Protein AF-A0A2B7ZB54-F1 (afdb_monomer)

Sequence (113 aa):
MPADNFRSVTRAVIAVLATAALISSVSGVWTCPSEREPFCCGKYSRVNESSTVLIGIECVDAPRNDNCTNGGPVQCCKPMTPESPKDPHSQPNSTADYYCDSKAVGYSFRLQE

Radius of gyration: 23.22 Å; Cα contacts (8 Å, |Δi|>4): 181; chains: 1; bounding box: 48×28×80 Å

Mean predicted aligned error: 14.32 Å

Structure (mmCIF, N/CA/C/O backbone):
data_AF-A0A2B7ZB54-F1
#
_entry.id   AF-A0A2B7ZB54-F1
#
loop_
_atom_site.group_PDB
_atom_site.id
_atom_site.type_symbol
_atom_site.label_atom_id
_atom_site.label_alt_id
_atom_site.label_comp_id
_atom_site.label_asym_id
_atom_site.label_entity_id
_atom_site.label_seq_id
_atom_site.pdbx_PDB_ins_code
_atom_site.Cartn_x
_atom_site.Cartn_y
_atom_site.Cartn_z
_atom_site.occupancy
_atom_site.B_iso_or_equiv
_atom_site.auth_seq_id
_atom_site.auth_comp_id
_atom_site.auth_asym_id
_atom_site.auth_atom_id
_atom_site.pdbx_PDB_model_num
ATOM 1 N N . MET A 1 1 ? 34.429 -13.460 -63.410 1.00 34.94 1 MET A N 1
ATOM 2 C CA . MET A 1 1 ? 34.195 -12.889 -62.069 1.00 34.94 1 MET A CA 1
ATOM 3 C C . MET A 1 1 ? 32.955 -12.008 -62.146 1.00 34.94 1 MET A C 1
ATOM 5 O O . MET A 1 1 ? 33.064 -10.924 -62.705 1.00 34.94 1 MET A O 1
ATOM 9 N N . PRO A 1 2 ? 31.772 -12.462 -61.708 1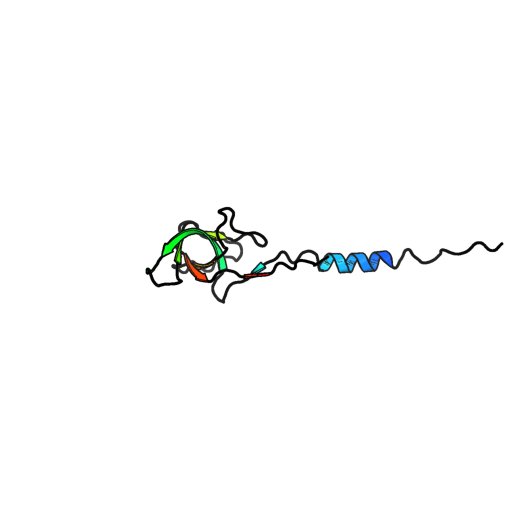.00 36.81 2 PRO A N 1
ATOM 10 C CA . PRO A 1 2 ? 30.641 -11.575 -61.474 1.00 36.81 2 PRO A CA 1
ATOM 11 C C . PRO A 1 2 ? 30.679 -11.085 -60.021 1.00 36.81 2 PRO A C 1
ATOM 13 O O . PRO A 1 2 ? 30.830 -11.886 -59.104 1.00 36.81 2 PRO A O 1
ATOM 16 N N . ALA A 1 3 ? 30.603 -9.768 -59.826 1.00 39.62 3 ALA A N 1
ATOM 17 C CA . ALA A 1 3 ? 30.457 -9.163 -58.510 1.00 39.62 3 ALA A CA 1
ATOM 18 C C . ALA A 1 3 ? 28.984 -9.231 -58.095 1.00 39.62 3 ALA A C 1
ATOM 20 O O . ALA A 1 3 ? 28.104 -8.690 -58.767 1.00 39.62 3 ALA A O 1
ATOM 21 N N . ASP A 1 4 ? 28.759 -9.941 -57.000 1.00 41.09 4 ASP A N 1
ATOM 22 C CA . ASP A 1 4 ? 27.497 -10.079 -56.301 1.00 41.09 4 ASP A CA 1
ATOM 23 C C . ASP A 1 4 ? 26.996 -8.752 -55.717 1.00 41.09 4 ASP A C 1
ATOM 25 O O . ASP A 1 4 ? 27.763 -7.966 -55.169 1.00 41.09 4 ASP A O 1
ATOM 29 N N . ASN A 1 5 ? 25.674 -8.595 -55.823 1.00 46.84 5 ASN A N 1
ATOM 30 C CA . ASN A 1 5 ? 24.723 -8.198 -54.782 1.00 46.84 5 ASN A CA 1
ATOM 31 C C . ASN A 1 5 ? 24.983 -6.941 -53.937 1.00 46.84 5 ASN A C 1
ATOM 33 O O . ASN A 1 5 ? 26.030 -6.748 -53.353 1.00 46.84 5 ASN A O 1
ATOM 37 N N . PHE A 1 6 ? 23.932 -6.125 -53.807 1.00 44.78 6 PHE A N 1
ATOM 38 C CA . PHE A 1 6 ? 23.367 -5.600 -52.546 1.00 44.78 6 PHE A CA 1
ATOM 39 C C . PHE A 1 6 ? 22.501 -4.367 -52.854 1.00 44.78 6 PHE A C 1
ATOM 41 O O . PHE A 1 6 ? 22.711 -3.259 -52.367 1.00 44.78 6 PHE A O 1
ATOM 48 N N . ARG A 1 7 ? 21.462 -4.557 -53.673 1.00 50.78 7 ARG A N 1
ATOM 49 C CA . ARG A 1 7 ? 20.252 -3.734 -53.571 1.00 50.78 7 ARG A CA 1
ATOM 50 C C . ARG A 1 7 ? 19.240 -4.562 -52.797 1.00 50.78 7 ARG A C 1
ATOM 52 O O . ARG A 1 7 ? 18.970 -5.682 -53.200 1.00 50.78 7 ARG A O 1
ATOM 59 N N . SER A 1 8 ? 18.667 -3.976 -51.745 1.00 51.56 8 SER A N 1
ATOM 60 C CA . SER A 1 8 ? 17.550 -4.510 -50.943 1.00 51.56 8 SER A CA 1
ATOM 61 C C . SER A 1 8 ? 17.901 -5.128 -49.582 1.00 51.56 8 SER A C 1
ATOM 63 O O . SER A 1 8 ? 17.544 -6.266 -49.303 1.00 51.56 8 SER A O 1
ATOM 65 N N . VAL A 1 9 ? 18.509 -4.347 -48.681 1.00 48.62 9 VAL A N 1
ATOM 66 C CA . VAL A 1 9 ? 18.458 -4.649 -47.227 1.00 48.62 9 VAL A CA 1
ATOM 67 C C . VAL A 1 9 ? 17.992 -3.444 -46.387 1.00 48.62 9 VAL A C 1
ATOM 69 O O . VAL A 1 9 ? 17.576 -3.592 -45.246 1.00 48.62 9 VAL A O 1
ATOM 72 N N . THR A 1 10 ? 17.944 -2.232 -46.947 1.00 48.88 10 THR A N 1
ATOM 73 C CA . THR A 1 10 ? 17.760 -1.010 -46.140 1.00 48.88 10 THR A CA 1
ATOM 74 C C . THR A 1 10 ? 16.312 -0.713 -45.713 1.00 48.88 10 THR A C 1
ATOM 76 O O . THR A 1 10 ? 16.108 0.062 -44.787 1.00 48.88 10 THR A O 1
ATOM 79 N N . ARG A 1 11 ? 15.281 -1.305 -46.338 1.00 43.75 11 ARG A N 1
ATOM 80 C CA . ARG A 1 11 ? 13.868 -0.993 -46.006 1.00 43.75 11 ARG A CA 1
ATOM 81 C C . ARG A 1 11 ? 13.226 -1.903 -44.954 1.00 43.75 11 ARG A C 1
ATOM 83 O O . ARG A 1 11 ? 12.234 -1.498 -44.361 1.00 43.75 11 ARG A O 1
ATOM 90 N N . ALA A 1 12 ? 13.779 -3.086 -44.687 1.00 46.78 12 ALA A N 1
ATOM 91 C CA . ALA A 1 12 ? 13.186 -4.032 -43.733 1.00 46.78 12 ALA A CA 1
ATOM 92 C C . ALA A 1 12 ? 13.540 -3.725 -42.265 1.00 46.78 12 ALA A C 1
ATOM 94 O O . ALA A 1 12 ? 12.795 -4.088 -41.361 1.00 46.78 12 ALA A O 1
ATOM 95 N N . VAL A 1 13 ? 14.646 -3.018 -42.015 1.00 49.50 13 VAL A N 1
ATOM 96 C CA . VAL A 1 13 ? 15.161 -2.795 -40.651 1.00 49.50 13 VAL A CA 1
ATOM 97 C C . VAL A 1 13 ? 14.361 -1.729 -39.886 1.00 49.50 13 VAL A C 1
ATOM 99 O O . VAL A 1 13 ? 14.254 -1.789 -38.665 1.00 49.50 13 VAL A O 1
ATOM 102 N N . ILE A 1 14 ? 13.732 -0.779 -40.586 1.00 47.97 14 ILE A N 1
ATOM 103 C CA . ILE A 1 14 ? 13.022 0.341 -39.941 1.00 47.97 14 ILE A CA 1
ATOM 104 C C . ILE A 1 14 ? 11.636 -0.085 -39.423 1.00 47.97 14 ILE A C 1
ATOM 106 O O . ILE A 1 14 ? 11.177 0.429 -38.407 1.00 47.97 14 ILE A O 1
ATOM 110 N N . ALA A 1 15 ? 10.985 -1.066 -40.059 1.00 44.62 15 ALA A N 1
ATOM 111 C CA . ALA A 1 15 ? 9.668 -1.541 -39.623 1.00 44.62 15 ALA A CA 1
ATOM 112 C C . ALA A 1 15 ? 9.725 -2.362 -38.318 1.00 44.62 15 ALA A C 1
ATOM 114 O O . ALA A 1 15 ? 8.791 -2.305 -37.524 1.00 44.62 15 ALA A O 1
ATOM 115 N N . VAL A 1 16 ? 10.829 -3.075 -38.064 1.00 44.56 16 VAL A N 1
ATOM 116 C CA . VAL A 1 16 ? 10.996 -3.913 -36.859 1.00 44.56 16 VAL A CA 1
ATOM 117 C C . VAL A 1 16 ? 11.276 -3.069 -35.608 1.00 44.56 16 VAL A C 1
ATOM 119 O O . VAL A 1 16 ? 10.821 -3.402 -34.514 1.00 44.56 16 VAL A O 1
ATOM 122 N N . LEU A 1 17 ? 11.963 -1.932 -35.756 1.00 47.31 17 LEU A N 1
ATOM 123 C CA . LEU A 1 17 ? 12.266 -1.036 -34.633 1.00 47.31 17 LEU A CA 1
ATOM 124 C C . LEU A 1 17 ? 11.023 -0.298 -34.109 1.00 47.31 17 LEU A C 1
ATOM 126 O O . LEU A 1 17 ? 10.932 -0.023 -32.914 1.00 47.31 17 LEU A O 1
ATOM 130 N N . ALA A 1 18 ? 10.040 -0.022 -34.971 1.00 46.41 18 ALA A N 1
ATOM 131 C CA . ALA A 1 18 ? 8.828 0.697 -34.578 1.00 46.41 18 ALA A CA 1
ATOM 132 C C . ALA A 1 18 ? 7.870 -0.150 -33.718 1.00 46.41 18 ALA A C 1
ATOM 134 O O . ALA A 1 18 ? 7.201 0.388 -32.839 1.00 46.41 18 ALA A O 1
ATOM 135 N N . THR A 1 19 ? 7.822 -1.473 -33.913 1.00 45.03 19 THR A N 1
ATOM 136 C CA . THR A 1 19 ? 6.963 -2.361 -33.107 1.00 45.03 19 THR A CA 1
ATOM 137 C C . THR A 1 19 ? 7.585 -2.736 -31.760 1.00 45.03 19 THR A C 1
ATOM 139 O O . THR A 1 19 ? 6.853 -2.927 -30.793 1.00 45.03 19 THR A O 1
ATOM 142 N N . ALA A 1 20 ? 8.918 -2.781 -31.653 1.00 45.94 20 ALA A N 1
ATOM 143 C CA . ALA A 1 20 ? 9.611 -3.013 -30.378 1.00 45.94 20 ALA A CA 1
ATOM 144 C C . ALA A 1 20 ? 9.459 -1.833 -29.394 1.00 45.94 20 ALA A C 1
ATOM 146 O O . ALA A 1 20 ? 9.400 -2.022 -28.176 1.00 45.94 20 ALA A O 1
ATOM 147 N N . ALA A 1 21 ? 9.332 -0.611 -29.918 1.00 46.44 21 ALA A N 1
ATOM 148 C CA . ALA A 1 21 ? 9.170 0.590 -29.104 1.00 46.44 21 ALA A CA 1
ATOM 149 C C . ALA A 1 21 ? 7.802 0.682 -28.398 1.00 46.44 21 ALA A C 1
ATOM 151 O O . ALA A 1 21 ? 7.695 1.363 -27.383 1.00 46.44 21 ALA A O 1
ATOM 152 N N . LEU A 1 22 ? 6.767 -0.016 -28.886 1.00 47.75 22 LEU A N 1
ATOM 153 C CA . LEU A 1 22 ? 5.424 0.037 -28.290 1.00 47.75 22 LEU A CA 1
ATOM 154 C C . LEU A 1 22 ? 5.224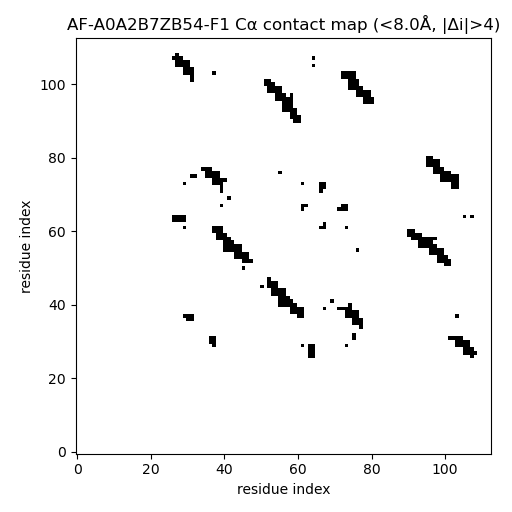 -0.932 -27.111 1.00 47.75 22 LEU A C 1
ATOM 156 O O . LEU A 1 22 ? 4.241 -0.799 -26.390 1.00 47.75 22 LEU A O 1
ATOM 160 N N . ILE A 1 23 ? 6.140 -1.884 -26.891 1.00 47.38 23 ILE A N 1
ATOM 161 C CA . ILE A 1 23 ? 6.011 -2.915 -25.839 1.00 4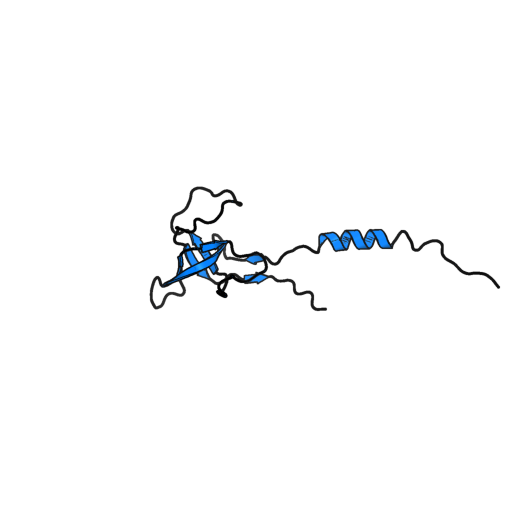7.38 23 ILE A CA 1
ATOM 162 C C . ILE A 1 23 ? 6.980 -2.662 -24.664 1.00 47.38 23 ILE A C 1
ATOM 164 O O . ILE A 1 23 ? 6.879 -3.283 -23.611 1.00 47.38 23 ILE A O 1
ATOM 168 N N . SER A 1 24 ? 7.895 -1.698 -24.784 1.00 42.41 24 SER A N 1
ATOM 169 C CA . SER A 1 24 ? 9.028 -1.555 -23.854 1.00 42.41 24 SER A CA 1
ATOM 170 C C . SER A 1 24 ? 8.756 -0.706 -22.600 1.00 42.41 24 SER A C 1
ATOM 172 O O . SER A 1 24 ? 9.697 -0.320 -21.911 1.00 42.41 24 SER A O 1
ATOM 174 N N . SER A 1 25 ? 7.502 -0.385 -22.274 1.00 44.38 25 SER A N 1
ATOM 175 C CA . SER A 1 25 ? 7.198 0.496 -21.134 1.00 44.38 25 SER A CA 1
ATOM 176 C C . SER A 1 25 ? 5.935 0.137 -20.356 1.00 44.38 25 SER A C 1
ATOM 178 O O . SER A 1 25 ? 5.339 0.998 -19.713 1.00 44.38 25 SER A O 1
ATOM 180 N N . VAL A 1 26 ? 5.556 -1.143 -20.303 1.00 44.91 26 VAL A N 1
ATOM 181 C CA . VAL A 1 26 ? 4.756 -1.605 -19.158 1.00 44.91 26 VAL A CA 1
ATOM 182 C C . VAL A 1 26 ? 5.687 -1.731 -17.959 1.00 44.91 26 VAL A C 1
ATOM 184 O O . VAL A 1 26 ? 6.215 -2.793 -17.637 1.00 44.91 26 VAL A O 1
ATOM 187 N N . SER A 1 27 ? 5.933 -0.578 -17.331 1.00 51.41 27 SER A N 1
ATOM 188 C CA . SER A 1 27 ? 6.443 -0.499 -15.971 1.00 51.41 27 SER A CA 1
ATOM 189 C C . SER A 1 27 ? 5.561 -1.417 -15.124 1.00 51.41 27 SER A C 1
ATOM 191 O O . SER A 1 27 ? 4.339 -1.292 -15.222 1.00 51.41 27 SER A O 1
ATOM 193 N N . GLY A 1 28 ? 6.137 -2.361 -14.378 1.00 58.09 28 GLY A N 1
ATOM 194 C CA . GLY A 1 28 ? 5.353 -3.223 -13.499 1.00 58.09 28 GLY A CA 1
ATOM 195 C C . GLY A 1 28 ? 4.328 -2.424 -12.690 1.00 58.09 28 GLY A C 1
ATOM 196 O O . GLY A 1 28 ? 4.547 -1.272 -12.337 1.00 58.09 28 GLY A O 1
ATOM 197 N N . VAL A 1 29 ? 3.145 -2.984 -12.484 1.00 75.62 29 VAL A N 1
ATOM 198 C CA . VAL A 1 29 ? 2.083 -2.275 -11.765 1.00 75.62 29 VAL A CA 1
ATOM 199 C C . VAL A 1 29 ? 1.732 -3.091 -10.539 1.00 75.62 29 VAL A C 1
ATOM 201 O O . VAL A 1 29 ? 1.484 -4.297 -10.633 1.00 75.62 29 VAL A O 1
ATOM 204 N N . TRP A 1 30 ? 1.733 -2.429 -9.385 1.00 84.94 30 TRP A N 1
ATOM 205 C CA . TRP A 1 30 ? 1.136 -2.975 -8.179 1.00 84.94 30 TRP A CA 1
ATOM 206 C C . TRP A 1 30 ? -0.365 -3.090 -8.374 1.00 84.94 30 TRP A C 1
ATOM 208 O O . TRP A 1 30 ? -1.049 -2.119 -8.690 1.00 84.94 30 TRP A O 1
ATOM 218 N N . THR A 1 31 ? -0.874 -4.295 -8.178 1.00 85.81 31 THR A N 1
ATOM 219 C CA . THR A 1 31 ? -2.298 -4.582 -8.277 1.00 85.81 31 THR A CA 1
ATOM 220 C C . THR A 1 31 ? -2.869 -4.853 -6.899 1.00 85.81 31 THR A C 1
ATOM 222 O O . THR A 1 31 ? -2.253 -5.528 -6.066 1.00 85.81 31 THR A O 1
ATOM 225 N N . CYS A 1 32 ? -4.057 -4.301 -6.678 1.00 86.81 32 CYS A N 1
ATOM 226 C CA . CYS A 1 32 ? -4.817 -4.431 -5.452 1.00 86.81 32 CYS A CA 1
ATOM 227 C C . CYS A 1 32 ? -6.250 -4.886 -5.748 1.00 86.81 32 CYS A C 1
ATOM 229 O O . CYS A 1 32 ? -6.739 -4.681 -6.863 1.00 86.81 32 CYS A O 1
ATOM 231 N N . PRO A 1 33 ? -6.928 -5.522 -4.773 1.00 85.94 33 PRO A N 1
ATOM 232 C CA . PRO A 1 33 ? -8.356 -5.805 -4.869 1.00 85.94 33 PRO A CA 1
ATOM 233 C C . PRO A 1 33 ? -9.162 -4.528 -5.133 1.00 85.94 33 PRO A C 1
ATOM 235 O O . PRO A 1 33 ? -8.691 -3.426 -4.858 1.00 85.94 33 PRO A O 1
ATOM 238 N N . SER A 1 34 ? -10.394 -4.684 -5.626 1.00 78.88 34 SER A N 1
ATOM 239 C CA . SER A 1 34 ? -11.295 -3.551 -5.871 1.00 78.88 34 SER A CA 1
ATOM 240 C C . SER A 1 34 ? -11.425 -2.647 -4.635 1.00 78.88 34 SER A C 1
ATOM 242 O O . SER A 1 34 ? -11.399 -3.134 -3.503 1.00 78.88 34 SER A O 1
ATOM 244 N N . GLU A 1 35 ? -11.545 -1.337 -4.874 1.00 83.06 35 GLU A N 1
ATOM 245 C CA . GLU A 1 35 ? -11.638 -0.274 -3.855 1.00 83.06 35 GLU A CA 1
ATOM 246 C C . GLU A 1 35 ? -10.380 -0.066 -2.993 1.00 83.06 35 GLU A C 1
ATOM 248 O O . GLU A 1 35 ? -10.445 0.573 -1.940 1.00 83.06 35 GLU A O 1
ATOM 253 N N . ARG A 1 36 ? -9.231 -0.606 -3.412 1.00 87.44 36 ARG A N 1
ATOM 254 C CA . ARG A 1 36 ? -7.950 -0.418 -2.725 1.00 87.44 36 ARG A CA 1
ATOM 255 C C . ARG A 1 36 ? -6.875 0.033 -3.674 1.00 87.44 36 ARG A C 1
ATOM 257 O O . ARG A 1 36 ? -6.833 -0.375 -4.833 1.00 87.44 36 ARG A O 1
ATOM 264 N N . GLU A 1 37 ? -5.943 0.773 -3.109 1.00 88.88 37 GLU A N 1
ATOM 265 C CA . GLU A 1 37 ? -4.792 1.287 -3.822 1.00 88.88 37 GLU A CA 1
ATOM 266 C C . GLU A 1 37 ? -3.498 0.828 -3.141 1.00 88.88 37 GLU A C 1
ATOM 268 O O . GLU A 1 37 ? -3.490 0.531 -1.938 1.00 88.88 37 GLU A O 1
ATOM 273 N N . PRO A 1 38 ? -2.411 0.685 -3.913 1.00 90.19 38 PRO A N 1
ATOM 274 C CA . PRO A 1 38 ? -1.128 0.263 -3.384 1.00 90.19 38 PRO A CA 1
ATOM 275 C C . PRO A 1 38 ? -0.434 1.426 -2.664 1.00 90.19 38 PRO A C 1
ATOM 277 O O . PRO A 1 38 ? -0.079 2.433 -3.275 1.00 90.19 38 PRO A O 1
ATOM 280 N N . PHE A 1 39 ? -0.172 1.250 -1.373 1.00 90.38 39 PHE A N 1
ATOM 281 C CA . PHE A 1 39 ? 0.489 2.232 -0.522 1.00 90.38 39 PHE A CA 1
ATOM 282 C C . PHE A 1 39 ? 1.717 1.660 0.186 1.00 90.38 39 PHE A C 1
ATOM 284 O O . PHE A 1 39 ? 1.820 0.468 0.497 1.00 90.38 39 PHE A O 1
ATOM 291 N N . CYS A 1 40 ? 2.629 2.573 0.492 1.00 90.88 40 CYS A N 1
ATOM 292 C CA . CYS A 1 40 ? 3.754 2.389 1.387 1.00 90.88 40 CYS A CA 1
ATOM 293 C C . CYS A 1 40 ? 3.518 3.213 2.651 1.00 90.88 40 CYS A C 1
ATOM 295 O O . CYS A 1 40 ? 3.589 4.438 2.606 1.00 90.88 40 CYS A O 1
ATOM 297 N N . CYS A 1 41 ? 3.252 2.557 3.779 1.00 90.12 41 CYS A N 1
ATOM 298 C CA . CYS A 1 41 ? 3.063 3.240 5.058 1.00 90.12 41 CYS A CA 1
ATOM 299 C C . CYS A 1 41 ? 4.317 3.173 5.931 1.00 90.12 41 CYS A C 1
ATOM 301 O O . CYS A 1 41 ? 5.019 2.155 5.957 1.00 90.12 41 CYS A O 1
ATOM 303 N N . GLY A 1 42 ? 4.594 4.265 6.649 1.00 88.38 42 GLY A N 1
ATOM 304 C CA . GLY A 1 42 ? 5.720 4.364 7.580 1.00 88.38 42 GLY A CA 1
ATOM 305 C C . GLY A 1 42 ? 5.514 3.537 8.847 1.00 88.38 42 GLY A C 1
ATOM 306 O O . GLY A 1 42 ? 6.465 2.954 9.371 1.00 88.38 42 GLY A O 1
ATOM 307 N N . LYS A 1 43 ? 4.266 3.447 9.320 1.00 88.62 43 LYS A N 1
ATOM 308 C CA . LYS A 1 43 ? 3.891 2.704 10.529 1.00 88.62 43 LYS A CA 1
ATOM 309 C C . LYS A 1 43 ? 2.621 1.897 10.297 1.00 88.62 43 LYS A C 1
ATOM 311 O O . LYS A 1 43 ? 1.759 2.289 9.514 1.00 88.62 43 LYS A O 1
ATOM 316 N N . TYR A 1 44 ? 2.511 0.790 11.027 1.00 87.56 44 TYR A N 1
ATOM 317 C CA . TYR A 1 44 ? 1.325 -0.057 11.047 1.00 87.56 44 TYR A CA 1
ATOM 318 C C . TYR A 1 44 ? 0.913 -0.346 12.488 1.00 87.56 44 TYR A C 1
ATOM 320 O O . TYR A 1 44 ? 1.724 -0.824 13.282 1.00 87.56 44 TYR A O 1
ATOM 328 N N . SER A 1 45 ? -0.357 -0.117 12.796 1.00 88.00 45 SER A N 1
ATOM 329 C CA . SER A 1 45 ? -0.987 -0.501 14.060 1.00 88.00 45 SER A CA 1
ATOM 330 C C . SER A 1 45 ? -1.955 -1.652 13.811 1.00 88.00 45 SER A C 1
ATOM 332 O O . SER A 1 45 ? -2.713 -1.626 12.845 1.00 88.00 45 SER A O 1
ATOM 334 N N . ARG A 1 46 ? -1.955 -2.688 14.654 1.00 83.81 46 ARG A N 1
ATOM 335 C CA . ARG A 1 46 ? -2.967 -3.751 14.539 1.00 83.81 46 ARG A CA 1
ATOM 336 C C . ARG A 1 46 ? -4.305 -3.245 15.055 1.00 83.81 46 ARG A C 1
ATOM 338 O O . ARG A 1 46 ? -4.354 -2.646 16.123 1.00 83.81 46 ARG A O 1
ATOM 345 N N . VAL A 1 47 ? -5.377 -3.553 14.326 1.00 81.06 47 VAL A N 1
ATOM 346 C CA . VAL A 1 47 ? -6.743 -3.317 14.816 1.00 81.06 47 VAL A CA 1
ATOM 347 C C . VAL A 1 47 ? -7.039 -4.251 15.990 1.00 81.06 47 VAL A C 1
ATOM 349 O O . VAL A 1 47 ? -7.560 -3.803 17.000 1.00 81.0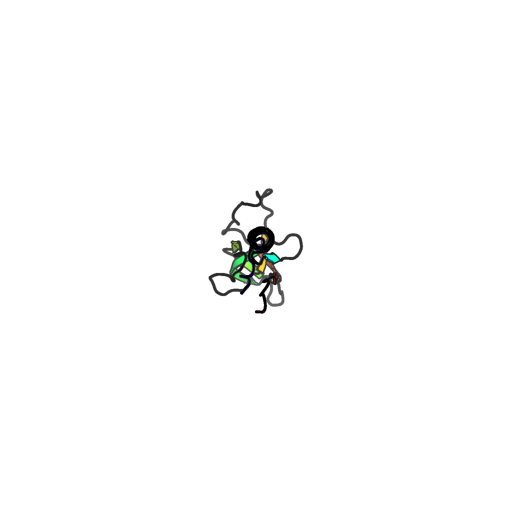6 47 VAL A O 1
ATOM 352 N N . ASN A 1 48 ? -6.658 -5.530 15.872 1.00 80.88 48 ASN A N 1
ATOM 353 C CA . ASN A 1 48 ? -6.722 -6.546 16.925 1.00 80.88 48 ASN A CA 1
ATOM 354 C C . ASN A 1 48 ? -5.522 -7.506 16.811 1.00 80.88 48 ASN A C 1
ATOM 356 O O . ASN A 1 48 ? -4.970 -7.687 15.724 1.00 80.88 48 ASN A O 1
ATOM 360 N N . GLU A 1 49 ? -5.130 -8.183 17.897 1.00 71.00 49 GLU A N 1
ATOM 361 C CA . GLU A 1 49 ? -3.970 -9.097 17.879 1.00 71.00 49 GLU A CA 1
ATOM 362 C C . GLU A 1 49 ? -4.102 -10.245 16.864 1.00 71.00 49 GLU A C 1
ATOM 364 O O . GLU A 1 49 ? -3.099 -10.665 16.280 1.00 71.00 49 GLU A O 1
ATOM 369 N N . SER A 1 50 ? -5.332 -10.698 16.601 1.00 66.75 50 SER A N 1
ATOM 370 C CA . SER A 1 50 ? -5.663 -11.790 15.677 1.00 66.75 50 SER A CA 1
ATOM 371 C C . SER A 1 50 ? -6.038 -11.342 14.260 1.00 66.75 50 SER A C 1
ATOM 373 O O . SER A 1 50 ? -6.234 -12.193 13.392 1.00 66.75 50 SER A O 1
ATOM 375 N N . SER A 1 51 ? -6.155 -10.037 13.991 1.00 72.69 51 SER A N 1
ATOM 376 C CA . SER A 1 51 ? -6.558 -9.565 12.665 1.00 72.69 51 SER A CA 1
ATOM 377 C C . SER A 1 51 ? -5.370 -9.509 11.709 1.00 72.69 51 SER A C 1
ATOM 379 O O . SER A 1 51 ? -4.331 -8.938 12.033 1.00 72.69 51 SER A O 1
ATOM 381 N N . THR A 1 52 ? -5.558 -9.988 10.480 1.00 77.00 52 THR A N 1
ATOM 382 C CA . THR A 1 52 ? -4.647 -9.726 9.346 1.00 77.00 52 THR A CA 1
ATOM 383 C C . THR A 1 52 ? -4.697 -8.270 8.866 1.00 77.00 52 THR A C 1
ATOM 385 O O . THR A 1 52 ? -3.957 -7.880 7.967 1.00 77.00 52 THR A O 1
ATOM 388 N N . VAL A 1 53 ? -5.580 -7.481 9.474 1.00 83.25 53 VAL A N 1
ATOM 389 C CA . VAL A 1 53 ? -5.857 -6.080 9.198 1.00 83.25 53 VAL A CA 1
ATOM 390 C C . VAL A 1 53 ? -4.917 -5.181 9.996 1.00 83.25 53 VAL A C 1
ATOM 392 O O . VAL A 1 53 ? -4.755 -5.340 11.210 1.00 83.25 53 VAL A O 1
ATOM 395 N N . LEU A 1 54 ? -4.361 -4.192 9.311 1.00 89.31 54 LEU A N 1
ATOM 396 C CA . LEU A 1 54 ? -3.478 -3.168 9.839 1.00 89.31 54 LEU A CA 1
ATOM 397 C C . LEU A 1 54 ? -4.051 -1.781 9.532 1.00 89.31 54 LEU A C 1
ATOM 399 O O . LEU A 1 54 ? -4.633 -1.560 8.473 1.00 89.31 54 LEU A O 1
ATOM 403 N N . ILE A 1 55 ? -3.842 -0.841 10.446 1.00 90.69 55 ILE A N 1
ATOM 404 C CA . ILE A 1 55 ? -4.016 0.589 10.205 1.00 90.69 55 ILE A CA 1
ATOM 405 C C . ILE A 1 55 ? -2.654 1.144 9.807 1.00 90.69 55 ILE A C 1
ATOM 407 O O . ILE A 1 55 ? -1.727 1.153 10.618 1.00 90.69 55 ILE A O 1
ATOM 411 N N . GLY A 1 56 ? -2.531 1.543 8.546 1.00 90.12 56 GLY A N 1
ATOM 412 C CA . GLY A 1 56 ? -1.375 2.245 8.015 1.00 90.12 56 GLY A CA 1
ATOM 413 C C . GLY A 1 56 ? -1.442 3.732 8.351 1.00 90.12 56 GLY A C 1
ATOM 414 O O . GLY A 1 56 ? -2.484 4.360 8.171 1.00 90.12 56 GLY A O 1
ATOM 415 N N . ILE A 1 57 ? -0.321 4.276 8.822 1.00 88.69 57 ILE A N 1
ATOM 416 C CA . ILE A 1 57 ? -0.137 5.692 9.164 1.00 88.69 57 ILE A CA 1
ATOM 417 C C . ILE A 1 57 ? 1.071 6.208 8.372 1.00 88.69 57 ILE A C 1
ATOM 419 O O . ILE A 1 57 ? 2.013 5.442 8.125 1.00 88.69 57 ILE A O 1
ATOM 423 N N . GLU A 1 58 ? 1.062 7.490 7.988 1.00 88.81 58 GLU A N 1
ATOM 424 C CA . GLU A 1 58 ? 2.105 8.104 7.148 1.00 88.81 58 GLU A CA 1
ATOM 425 C C . GLU A 1 58 ? 2.230 7.363 5.802 1.00 88.81 58 GLU A C 1
ATOM 427 O O . GLU A 1 58 ? 3.320 6.976 5.377 1.00 88.81 58 GLU A O 1
ATOM 432 N N . CYS A 1 59 ? 1.087 7.082 5.165 1.00 88.62 59 CYS A N 1
ATOM 433 C CA . CYS A 1 59 ? 1.029 6.352 3.902 1.00 88.62 59 CYS A CA 1
ATOM 434 C C . CYS A 1 59 ? 1.264 7.270 2.699 1.00 88.62 59 CYS A C 1
ATOM 436 O O . CYS A 1 59 ? 0.695 8.358 2.599 1.00 88.62 59 CYS A O 1
ATOM 438 N N . VAL 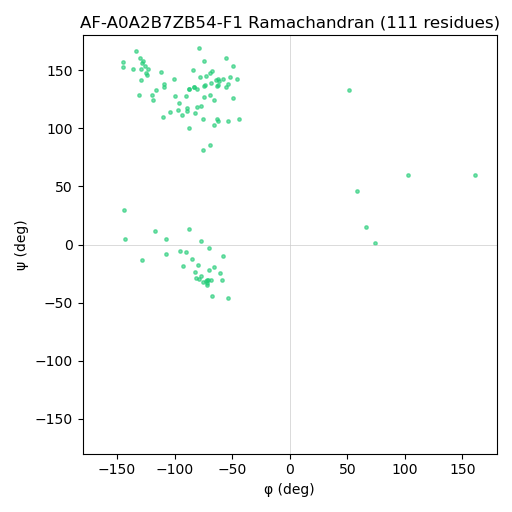A 1 60 ? 2.084 6.791 1.765 1.00 89.75 60 VAL A N 1
ATOM 439 C CA . VAL A 1 60 ? 2.365 7.423 0.470 1.00 89.75 60 VAL A CA 1
ATOM 440 C C . VAL A 1 60 ? 2.146 6.429 -0.662 1.00 89.75 60 VAL A C 1
ATOM 442 O O . VAL A 1 60 ? 2.189 5.217 -0.429 1.00 89.75 60 VAL A O 1
ATOM 445 N N . ASP A 1 61 ? 1.922 6.928 -1.878 1.00 87.94 61 ASP A N 1
ATOM 446 C CA . ASP A 1 61 ? 1.730 6.077 -3.053 1.00 87.94 61 ASP A CA 1
ATOM 447 C C . ASP A 1 61 ? 2.911 5.129 -3.219 1.00 87.94 61 ASP A C 1
ATOM 449 O O . ASP A 1 61 ? 4.078 5.521 -3.100 1.00 87.94 61 ASP A O 1
ATOM 453 N N . ALA A 1 62 ? 2.608 3.866 -3.504 1.00 88.50 62 ALA A N 1
ATOM 454 C CA . ALA A 1 62 ? 3.654 2.904 -3.773 1.00 88.50 62 ALA A CA 1
ATOM 455 C C . ALA A 1 62 ? 4.367 3.229 -5.098 1.00 88.50 62 ALA A C 1
ATOM 457 O O . ALA A 1 62 ? 3.715 3.541 -6.102 1.00 88.50 62 ALA A O 1
ATOM 458 N N . PRO A 1 63 ? 5.705 3.110 -5.155 1.00 84.94 63 PRO A N 1
ATOM 459 C CA . PRO A 1 63 ? 6.431 3.259 -6.408 1.00 84.94 63 PRO A CA 1
ATOM 460 C C . PRO A 1 63 ? 6.006 2.158 -7.382 1.00 84.94 63 PRO A C 1
ATOM 462 O O . PRO A 1 63 ? 5.912 0.999 -6.998 1.00 84.94 63 PRO A O 1
ATOM 465 N N . ARG A 1 64 ? 5.773 2.495 -8.658 1.00 78.31 64 ARG A N 1
ATOM 466 C CA . ARG A 1 64 ? 5.190 1.558 -9.643 1.00 78.31 64 ARG A CA 1
ATOM 467 C C . ARG A 1 64 ? 5.935 0.221 -9.753 1.00 78.31 64 ARG A C 1
ATOM 469 O O . ARG A 1 64 ? 5.301 -0.826 -9.713 1.00 78.31 64 ARG A O 1
ATOM 476 N N . ASN A 1 65 ? 7.267 0.260 -9.827 1.00 74.62 65 ASN A N 1
ATOM 477 C CA . ASN A 1 65 ? 8.101 -0.915 -10.123 1.00 74.62 65 ASN A CA 1
ATOM 478 C C . ASN A 1 65 ? 9.052 -1.299 -8.989 1.00 74.62 65 ASN A C 1
ATOM 480 O O . ASN A 1 65 ? 9.985 -2.068 -9.221 1.00 74.62 65 ASN A O 1
ATOM 484 N N . ASP A 1 66 ? 8.884 -0.721 -7.808 1.00 76.56 66 ASP A N 1
ATOM 485 C CA . ASP A 1 66 ? 9.840 -0.892 -6.722 1.00 76.56 66 ASP A CA 1
ATOM 486 C C . ASP A 1 66 ? 9.118 -1.201 -5.414 1.00 76.56 66 ASP A C 1
ATOM 488 O O . ASP A 1 66 ? 7.897 -1.066 -5.303 1.00 76.56 66 ASP A O 1
ATOM 492 N N . ASN A 1 67 ? 9.880 -1.644 -4.423 1.00 82.31 67 ASN A N 1
ATOM 493 C CA . ASN A 1 67 ? 9.397 -1.789 -3.062 1.00 82.31 67 ASN A CA 1
ATOM 494 C C . ASN A 1 67 ? 9.372 -0.43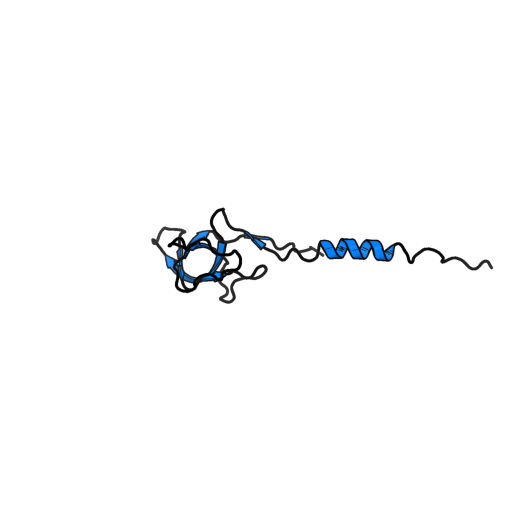0 -2.356 1.00 82.31 67 ASN A C 1
ATOM 496 O O . ASN A 1 67 ? 9.936 0.563 -2.819 1.00 82.31 67 ASN A O 1
ATOM 500 N N . CYS A 1 68 ? 8.735 -0.388 -1.191 1.00 85.50 68 CYS A N 1
ATOM 501 C CA . CYS A 1 68 ? 8.766 0.798 -0.353 1.00 85.50 68 CYS A CA 1
ATOM 502 C C . CYS A 1 68 ? 10.204 1.121 0.077 1.00 85.50 68 CYS A C 1
ATOM 504 O O . CYS A 1 68 ? 10.972 0.230 0.440 1.00 85.50 68 CYS A O 1
ATOM 506 N N . THR A 1 69 ? 10.564 2.407 0.109 1.00 86.06 69 THR A N 1
ATOM 507 C CA . THR A 1 69 ? 11.916 2.866 0.484 1.00 86.06 69 THR A CA 1
ATOM 508 C C . THR A 1 69 ? 12.310 2.463 1.908 1.00 86.06 69 THR A C 1
ATOM 510 O O . THR A 1 69 ? 13.488 2.313 2.214 1.00 86.06 69 THR A O 1
ATOM 513 N N . ASN A 1 70 ? 11.326 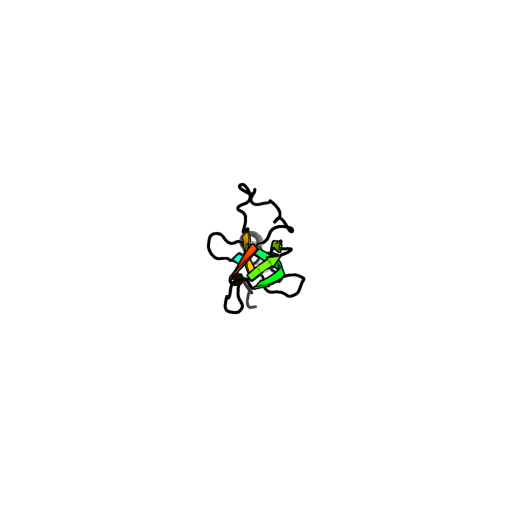2.241 2.782 1.00 82.62 70 ASN A N 1
ATOM 514 C CA . ASN A 1 70 ? 11.532 1.737 4.139 1.00 82.62 70 ASN A CA 1
ATOM 515 C C . ASN A 1 70 ? 11.806 0.217 4.202 1.00 82.62 70 ASN A C 1
ATOM 517 O O . ASN A 1 70 ? 11.906 -0.333 5.296 1.00 82.62 70 ASN A O 1
ATOM 521 N N . GLY A 1 71 ? 11.892 -0.471 3.058 1.00 80.06 71 GLY A N 1
ATOM 522 C CA . GLY A 1 71 ? 12.073 -1.922 2.964 1.00 80.06 71 GLY A CA 1
ATOM 523 C C . GLY A 1 71 ? 10.821 -2.737 3.310 1.00 80.06 71 GLY A C 1
ATOM 524 O O . GLY A 1 71 ? 10.868 -3.967 3.297 1.00 80.06 71 GLY A O 1
ATOM 525 N N . GLY A 1 72 ? 9.704 -2.075 3.626 1.00 81.25 72 GLY A N 1
ATOM 526 C CA . GLY A 1 72 ? 8.422 -2.719 3.886 1.00 81.25 72 GLY A CA 1
ATOM 527 C C . GLY A 1 72 ? 7.747 -3.223 2.603 1.00 81.25 72 GLY A C 1
ATOM 528 O O . GLY A 1 72 ? 8.040 -2.737 1.507 1.00 81.25 72 GLY A O 1
ATOM 529 N N . PRO A 1 73 ? 6.823 -4.195 2.712 1.00 83.31 73 PRO A N 1
ATOM 530 C CA . PRO A 1 73 ? 6.021 -4.615 1.573 1.00 83.31 73 PRO A CA 1
ATOM 531 C C . PRO A 1 73 ? 5.030 -3.516 1.177 1.00 83.31 73 PRO A C 1
ATOM 533 O O . PRO A 1 73 ? 4.488 -2.823 2.041 1.00 83.31 73 PRO A O 1
ATOM 536 N N . VAL A 1 74 ? 4.733 -3.427 -0.119 1.00 89.38 74 VAL A N 1
ATOM 537 C CA . VAL A 1 74 ? 3.611 -2.626 -0.615 1.00 89.38 74 VAL A CA 1
ATOM 538 C C . VAL A 1 74 ? 2.299 -3.281 -0.184 1.00 89.38 74 VAL A C 1
ATOM 540 O O . VAL A 1 74 ? 2.087 -4.479 -0.398 1.00 89.38 74 VAL A O 1
ATOM 543 N N . GLN A 1 75 ? 1.420 -2.498 0.434 1.00 91.62 75 GLN A N 1
ATOM 544 C CA . GLN A 1 75 ? 0.136 -2.959 0.957 1.00 91.62 75 GLN A CA 1
ATOM 545 C C . GLN A 1 75 ? -1.011 -2.351 0.159 1.00 91.62 75 GLN A C 1
ATOM 547 O O . GLN A 1 75 ? -0.923 -1.227 -0.318 1.00 91.62 75 GLN A O 1
ATOM 552 N N . CYS A 1 76 ? -2.106 -3.086 0.039 1.00 91.56 76 CYS A N 1
ATOM 553 C CA . CYS A 1 76 ? -3.347 -2.574 -0.514 1.00 91.56 76 CYS A CA 1
ATOM 554 C C . CYS A 1 76 ? -4.179 -1.983 0.604 1.00 91.56 76 CYS A C 1
ATOM 556 O O . CYS A 1 76 ? -4.632 -2.721 1.488 1.00 91.56 76 CYS A O 1
ATOM 558 N N . CYS A 1 77 ? -4.395 -0.676 0.541 1.00 91.00 77 CYS A N 1
ATOM 559 C CA . CYS A 1 77 ? -5.125 0.031 1.571 1.00 91.00 77 CYS A CA 1
ATOM 560 C C . CYS A 1 77 ? -6.230 0.907 0.993 1.00 91.00 77 CYS A C 1
ATOM 562 O O . CYS A 1 77 ? -6.229 1.258 -0.186 1.00 91.00 77 CYS A O 1
ATOM 564 N N . LYS A 1 78 ? -7.178 1.262 1.857 1.00 89.50 78 LYS A N 1
ATOM 565 C CA . LYS A 1 78 ? -8.217 2.252 1.581 1.00 89.50 78 LYS A CA 1
ATOM 566 C C . LYS A 1 78 ? -8.265 3.285 2.707 1.00 89.50 78 LYS A C 1
ATOM 568 O O . LYS A 1 78 ? -8.099 2.897 3.866 1.00 89.50 78 LYS A O 1
ATOM 573 N N . PRO A 1 79 ? -8.486 4.571 2.412 1.00 85.31 79 PRO A N 1
ATOM 574 C CA . PRO A 1 79 ? -8.620 5.581 3.456 1.00 85.31 79 PRO A CA 1
ATOM 575 C C . PRO A 1 79 ? -9.835 5.267 4.346 1.00 85.31 79 PRO A C 1
ATOM 577 O O . PRO A 1 79 ? -10.891 4.866 3.852 1.00 85.31 79 PRO A O 1
ATOM 580 N N . MET A 1 80 ? -9.685 5.402 5.669 1.00 82.25 80 MET A N 1
ATOM 581 C CA . MET A 1 80 ? -10.770 5.106 6.622 1.00 82.25 80 MET A CA 1
ATOM 582 C C . MET A 1 80 ? -11.880 6.157 6.585 1.00 82.25 80 MET A C 1
ATOM 584 O O . MET A 1 80 ? -13.055 5.832 6.750 1.00 82.25 80 MET A O 1
ATOM 588 N N . THR A 1 81 ? -11.517 7.408 6.330 1.00 77.94 81 THR A N 1
ATOM 589 C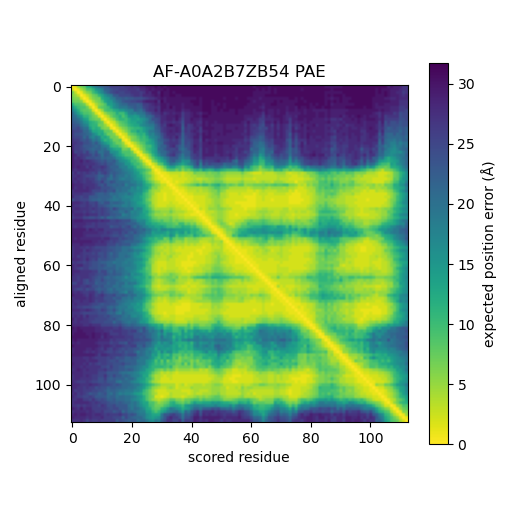 CA . THR A 1 81 ? -12.461 8.468 5.985 1.00 77.94 81 THR A CA 1
ATOM 590 C C . THR A 1 81 ? -12.526 8.596 4.472 1.00 77.94 81 THR A C 1
ATOM 592 O O . THR A 1 81 ? -11.488 8.855 3.863 1.00 77.94 81 THR A O 1
ATOM 595 N N . PRO A 1 82 ? -13.709 8.444 3.852 1.00 64.00 82 PRO A N 1
ATOM 596 C CA . PRO A 1 82 ? -13.863 8.717 2.434 1.00 64.00 82 PRO A CA 1
ATOM 597 C C . PRO A 1 82 ? -13.559 10.197 2.200 1.00 64.00 82 PRO A C 1
ATOM 599 O O . PRO A 1 82 ? -14.326 11.078 2.589 1.00 64.00 82 PRO A O 1
ATOM 602 N N . GLU A 1 83 ? -12.399 10.476 1.616 1.00 63.06 83 GLU A N 1
ATOM 603 C CA . GLU A 1 83 ? -12.107 11.807 1.103 1.00 63.06 83 GLU A CA 1
ATOM 604 C C . GLU A 1 83 ? -13.036 12.062 -0.097 1.00 63.06 83 GLU A C 1
ATOM 606 O O . GLU A 1 83 ? -13.459 11.124 -0.782 1.00 63.06 83 GLU A O 1
ATOM 611 N N . SER A 1 84 ? -13.415 13.327 -0.325 1.00 60.28 84 SER A N 1
ATOM 612 C CA . SER A 1 84 ? -14.152 13.708 -1.542 1.00 60.28 84 SER A CA 1
ATOM 613 C C . SER A 1 84 ? -13.457 13.138 -2.781 1.00 60.28 84 SER A C 1
ATOM 615 O O . SER A 1 84 ? -12.243 12.937 -2.713 1.00 60.28 84 SER A O 1
ATOM 617 N N . PRO A 1 85 ? -14.191 12.894 -3.888 1.00 58.38 85 PRO A N 1
ATOM 618 C CA . PRO A 1 85 ? -13.644 12.267 -5.086 1.00 58.38 85 PRO A CA 1
ATOM 619 C C . PRO A 1 85 ? -12.286 12.874 -5.420 1.00 58.38 85 PRO A C 1
ATOM 621 O O . PRO A 1 85 ? -12.196 14.051 -5.771 1.00 58.38 85 PRO A O 1
ATOM 624 N N . LYS A 1 86 ? -11.226 12.097 -5.205 1.00 58.00 86 LYS A N 1
ATOM 625 C CA . LYS A 1 86 ? -9.880 12.560 -5.491 1.00 58.00 86 LYS A CA 1
ATOM 626 C C . LYS A 1 86 ? -9.709 12.571 -6.994 1.00 58.00 86 LYS A C 1
ATOM 628 O O . LYS A 1 86 ? -10.085 11.614 -7.671 1.00 58.00 86 LYS A O 1
ATOM 633 N N . ASP A 1 87 ? -9.091 13.630 -7.504 1.00 57.47 87 ASP A N 1
ATOM 634 C CA . ASP A 1 87 ? -8.468 13.543 -8.816 1.00 57.47 87 ASP A CA 1
ATOM 635 C C . ASP A 1 87 ? -7.501 12.344 -8.797 1.00 57.47 87 ASP A C 1
ATOM 637 O O . ASP A 1 87 ? -6.772 12.203 -7.811 1.00 57.47 87 ASP A O 1
ATOM 641 N N . PRO A 1 88 ? -7.425 11.512 -9.851 1.00 54.59 88 PRO A N 1
ATOM 642 C CA . PRO A 1 88 ? -6.532 10.343 -9.920 1.00 54.59 88 PRO A CA 1
ATOM 643 C C . PRO A 1 88 ? -5.038 10.663 -9.743 1.00 54.59 88 PRO A C 1
ATOM 645 O O . PRO A 1 88 ? -4.203 9.768 -9.663 1.00 54.59 88 PRO A O 1
ATOM 648 N N . HIS A 1 89 ? -4.695 11.950 -9.745 1.00 58.81 89 HIS A N 1
ATOM 649 C CA . HIS A 1 89 ? -3.352 12.484 -9.550 1.00 58.81 89 HIS A CA 1
ATOM 650 C C . HIS A 1 89 ? -3.165 13.157 -8.183 1.00 58.81 89 HIS A C 1
ATOM 652 O O . HIS A 1 89 ? -2.126 13.765 -7.933 1.00 58.81 89 HIS A O 1
ATOM 658 N N . SER A 1 90 ? -4.171 13.093 -7.311 1.00 64.44 90 SER A N 1
ATOM 659 C CA . SER A 1 90 ? -4.107 13.673 -5.975 1.00 64.44 90 SER A CA 1
ATOM 660 C C . SER A 1 90 ? -3.238 12.804 -5.091 1.00 64.44 90 SER A C 1
ATOM 662 O O . SER A 1 90 ? -3.495 11.614 -4.934 1.00 64.44 90 SER A O 1
ATOM 664 N N . GLN A 1 91 ? -2.246 13.422 -4.464 1.00 66.75 91 GLN A N 1
ATOM 665 C CA . GLN A 1 91 ? -1.377 12.731 -3.529 1.00 66.75 91 GLN A CA 1
ATOM 666 C C . GLN A 1 91 ? -2.193 12.208 -2.323 1.00 66.75 91 GLN A C 1
ATOM 668 O O . GLN A 1 91 ? -3.124 12.884 -1.857 1.00 66.75 91 GLN A O 1
ATOM 673 N N . PRO A 1 92 ? -1.879 11.017 -1.787 1.00 70.75 92 PRO A N 1
ATOM 674 C CA . PRO A 1 92 ? -2.477 10.521 -0.562 1.00 70.75 92 PRO A CA 1
ATOM 675 C C . PRO A 1 92 ? -2.219 11.485 0.588 1.00 70.75 92 PRO A C 1
ATOM 677 O O . PRO A 1 92 ? -1.153 12.093 0.716 1.00 70.75 92 PRO A O 1
ATOM 680 N N . ASN A 1 93 ? -3.228 11.619 1.441 1.00 74.69 93 ASN A N 1
ATOM 681 C CA . ASN A 1 93 ? -3.118 12.419 2.641 1.00 74.69 93 ASN A CA 1
ATOM 682 C C . ASN A 1 93 ? -2.278 11.640 3.657 1.00 74.69 93 ASN A C 1
ATOM 684 O O . ASN A 1 93 ? -2.739 10.639 4.199 1.00 74.69 93 ASN A O 1
ATOM 688 N N . SER A 1 94 ? -1.043 12.087 3.889 1.00 69.56 94 SER A N 1
ATOM 689 C CA . SER A 1 94 ? -0.088 11.420 4.787 1.00 69.56 94 SER A CA 1
ATOM 690 C C . SER A 1 94 ? -0.535 11.436 6.259 1.00 69.56 94 SER A C 1
ATOM 692 O O . SER A 1 94 ? -0.086 10.620 7.060 1.00 69.56 94 SER A O 1
ATOM 694 N N . THR A 1 95 ? -1.455 12.333 6.629 1.00 76.94 95 THR A N 1
ATOM 695 C CA . THR A 1 95 ? -2.019 12.419 7.987 1.00 76.94 95 THR A CA 1
ATOM 696 C C . THR A 1 95 ? -3.270 11.551 8.165 1.00 76.94 95 THR A C 1
ATOM 698 O O . THR A 1 95 ? -3.781 11.446 9.276 1.00 76.94 95 THR A O 1
ATOM 701 N N . ALA A 1 96 ? -3.784 10.941 7.093 1.00 82.56 96 ALA A N 1
ATOM 702 C CA . ALA A 1 96 ? -4.945 10.064 7.168 1.00 82.56 96 ALA A CA 1
ATOM 703 C C . ALA A 1 96 ? -4.557 8.636 7.576 1.00 82.56 96 ALA A C 1
ATOM 705 O O . ALA A 1 96 ? -3.480 8.143 7.234 1.00 82.56 96 ALA A O 1
ATOM 706 N N . ASP A 1 97 ? -5.490 7.965 8.247 1.00 88.19 97 ASP A N 1
ATOM 707 C CA . ASP A 1 97 ? -5.388 6.547 8.572 1.00 88.19 97 ASP A CA 1
ATOM 708 C C . ASP A 1 97 ? -5.942 5.697 7.421 1.00 88.19 97 ASP A C 1
ATOM 710 O O . ASP A 1 97 ? -7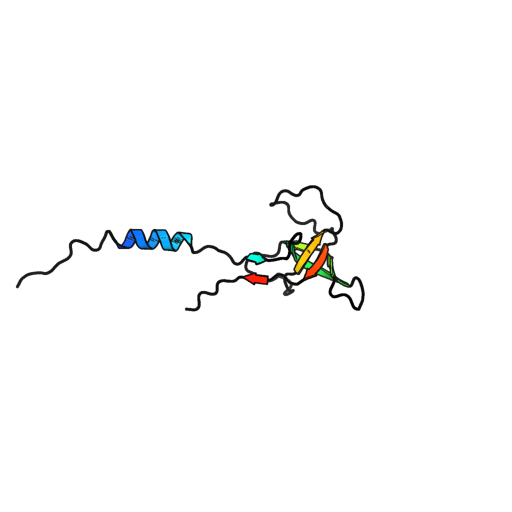.035 5.949 6.893 1.00 88.19 97 ASP A O 1
ATOM 714 N N . TYR A 1 98 ? -5.198 4.655 7.052 1.00 89.31 98 TYR A N 1
ATOM 715 C CA . TYR A 1 98 ? -5.560 3.741 5.972 1.00 89.31 98 TYR A CA 1
ATOM 716 C C . TYR A 1 98 ? -5.800 2.336 6.506 1.00 89.31 98 TYR A C 1
ATOM 718 O O . TYR A 1 98 ? -4.991 1.770 7.236 1.00 89.31 98 TYR A O 1
ATOM 726 N N . TYR A 1 99 ? -6.903 1.733 6.088 1.00 90.94 99 TYR A N 1
ATOM 727 C CA . TYR A 1 99 ? -7.209 0.339 6.354 1.00 90.94 99 TYR A CA 1
ATOM 728 C C . TYR A 1 99 ? -6.490 -0.548 5.336 1.00 90.94 99 TYR A C 1
ATOM 730 O O . TYR A 1 99 ? -6.821 -0.499 4.152 1.00 90.94 99 TYR A O 1
ATOM 738 N N . CYS A 1 100 ? -5.528 -1.351 5.791 1.00 91.25 100 CYS A N 1
ATOM 739 C CA . CYS A 1 100 ? -4.703 -2.241 4.977 1.00 91.25 100 CYS A CA 1
ATOM 740 C C . CYS A 1 100 ? -4.904 -3.698 5.405 1.00 91.25 100 CYS A C 1
ATOM 742 O O . CYS A 1 100 ? -4.655 -4.045 6.556 1.00 91.25 100 CYS A O 1
ATOM 744 N N . ASP A 1 101 ? -5.285 -4.588 4.500 1.00 89.69 101 ASP A N 1
ATOM 745 C CA . ASP A 1 101 ? -5.561 -5.988 4.872 1.00 89.69 101 ASP A CA 1
ATOM 746 C C . ASP A 1 101 ? -5.115 -7.015 3.825 1.00 89.69 101 ASP A C 1
ATOM 748 O O . ASP A 1 101 ? -5.308 -8.217 4.000 1.00 89.69 101 ASP A O 1
ATOM 752 N N . SER A 1 102 ? -4.448 -6.564 2.763 1.00 87.75 102 SER A N 1
ATOM 753 C CA . SER A 1 102 ? -3.793 -7.446 1.800 1.00 87.75 102 SER A CA 1
ATOM 754 C C . SER A 1 102 ? -2.498 -6.833 1.277 1.00 87.75 102 SER A C 1
ATOM 756 O O . SER A 1 102 ? -2.373 -5.615 1.194 1.00 87.75 102 SER A O 1
ATOM 758 N N . LYS A 1 103 ? -1.551 -7.682 0.871 1.00 88.25 103 LYS A N 1
ATOM 759 C CA . LYS A 1 103 ? -0.334 -7.252 0.170 1.00 88.25 103 LYS A CA 1
ATOM 760 C C . LYS A 1 103 ? -0.648 -6.952 -1.290 1.00 88.25 103 LYS A C 1
ATOM 762 O O . LYS A 1 103 ? -1.462 -7.657 -1.889 1.00 88.25 103 LYS A O 1
ATOM 767 N N . ALA A 1 104 ? 0.013 -5.948 -1.853 1.00 86.56 104 ALA A N 1
ATOM 768 C CA . ALA A 1 104 ? -0.067 -5.694 -3.282 1.00 86.56 104 ALA A CA 1
ATOM 769 C C . ALA A 1 104 ? 0.711 -6.758 -4.059 1.00 86.56 104 ALA A C 1
ATOM 771 O O . ALA A 1 104 ? 1.754 -7.246 -3.614 1.00 86.56 104 ALA A O 1
ATOM 772 N N . VAL A 1 105 ? 0.199 -7.111 -5.235 1.00 84.12 105 VAL A N 1
ATOM 773 C CA . VAL A 1 105 ? 0.853 -8.056 -6.142 1.00 84.12 105 VAL A CA 1
ATOM 774 C C . VAL A 1 105 ? 1.478 -7.265 -7.278 1.00 84.12 105 VAL A C 1
ATOM 776 O O . VAL A 1 105 ? 0.779 -6.614 -8.055 1.00 84.12 105 VAL A O 1
ATOM 779 N N . GLY A 1 106 ? 2.806 -7.288 -7.341 1.00 76.38 106 GLY A N 1
ATOM 780 C CA . GLY A 1 106 ? 3.572 -6.613 -8.378 1.00 76.38 106 GLY A CA 1
ATOM 781 C C . GLY A 1 106 ? 3.776 -7.544 -9.560 1.00 76.38 106 GLY A C 1
ATOM 782 O O . GLY A 1 106 ? 4.436 -8.576 -9.431 1.00 76.38 106 GLY A O 1
ATOM 783 N N . TYR A 1 107 ? 3.249 -7.176 -10.723 1.00 65.62 107 TYR A N 1
ATOM 784 C CA . TYR A 1 107 ? 3.602 -7.847 -11.969 1.00 65.62 107 TYR A CA 1
ATOM 785 C C . TYR A 1 107 ? 4.835 -7.167 -12.548 1.00 65.62 107 TYR A C 1
ATOM 787 O O . TYR A 1 107 ? 4.734 -6.108 -13.156 1.00 65.62 107 TYR A O 1
ATOM 795 N N . SER A 1 108 ? 6.010 -7.765 -12.356 1.00 55.25 108 SER A N 1
ATOM 796 C CA . SER A 1 108 ? 7.186 -7.419 -13.153 1.00 55.25 108 SER A CA 1
ATOM 797 C C . SER A 1 108 ? 7.292 -8.434 -14.285 1.00 55.25 108 SER A C 1
ATOM 799 O O . SER A 1 108 ? 7.481 -9.625 -14.040 1.00 55.25 108 SER A O 1
ATOM 801 N N . PHE A 1 109 ? 7.160 -7.988 -15.536 1.00 51.22 109 PHE A N 1
ATOM 802 C CA . PHE A 1 109 ? 7.596 -8.803 -16.666 1.00 51.22 109 PHE A CA 1
ATOM 803 C C . PHE A 1 109 ? 9.123 -8.848 -16.618 1.00 51.22 109 PHE A C 1
ATOM 805 O O . PHE A 1 109 ? 9.806 -8.027 -17.227 1.00 51.22 109 PHE A O 1
ATOM 812 N N . ARG A 1 110 ? 9.681 -9.786 -15.845 1.00 47.75 110 ARG A N 1
ATOM 813 C CA . ARG A 1 110 ? 11.056 -10.212 -16.083 1.00 47.75 110 ARG A CA 1
ATOM 814 C C . ARG A 1 110 ? 11.047 -10.894 -17.444 1.00 47.75 110 ARG A C 1
ATOM 816 O O . ARG A 1 110 ? 10.577 -12.022 -17.558 1.00 47.75 110 ARG A O 1
ATOM 823 N N . LEU A 1 111 ? 11.532 -10.197 -18.469 1.00 42.81 111 LEU A N 1
ATOM 824 C CA . LEU A 1 111 ? 12.101 -10.872 -19.628 1.00 42.81 111 LEU A CA 1
ATOM 825 C C . LEU A 1 111 ? 13.174 -11.818 -19.072 1.00 42.81 111 LEU A C 1
ATOM 827 O O . LEU A 1 111 ? 14.189 -11.368 -18.547 1.00 42.81 111 LEU A O 1
ATOM 831 N N . GLN A 1 112 ? 12.874 -13.117 -19.063 1.00 36.94 112 GLN A N 1
ATOM 832 C CA . GLN A 1 112 ? 13.910 -14.139 -19.027 1.00 36.94 112 GLN A CA 1
ATOM 833 C C . GLN A 1 112 ? 14.701 -13.960 -20.323 1.00 36.94 112 GLN A C 1
ATOM 835 O O . GLN A 1 112 ? 14.153 -14.190 -21.402 1.00 36.94 112 GLN A O 1
ATOM 840 N N . GLU A 1 113 ? 15.927 -13.454 -20.199 1.00 36.62 113 GLU A N 1
ATOM 841 C CA . GLU A 1 113 ? 16.969 -13.643 -21.214 1.00 36.62 113 GLU A CA 1
ATOM 842 C C . GLU A 1 113 ? 17.353 -15.123 -21.317 1.00 36.62 113 GLU A C 1
ATOM 844 O O . GLU A 1 113 ? 17.372 -15.806 -20.261 1.00 36.62 113 GLU A O 1
#

pLDDT: mean 70.46, std 18.37, range [34.94, 91.62]

Secondary structure (DSSP, 8-state):
-PPP--SSSTTHHHHHHHHHTTTTT---EEE--TT-EEEEEEEEEESSTT-S-EEEEEEEEPPTTS--TTSPPPEEEEESS--S---TTPPP-TTS-EEEEEE-EEE------

Organism: NCBI:txid73230

Foldseek 3Di:
DDDDDDDDDPPPPVVVVVVVVVPPDPQWAWDDPPQWAWKDAPDWDDPDPPALKTKGAQIWHADGNDADPVPDFTFTWHFPDDDPPDDPPDIDDRHTIIITRGTTDIDDPPPPD

Solvent-accessible surface area (backbone atoms only — not comparable to full-atom values): 6980 Å² total; per-residue (Å²): 138,85,84,78,86,88,86,87,70,81,75,67,62,62,64,58,57,61,61,55,66,76,67,75,73,76,65,23,47,60,43,46,62,90,89,37,44,44,26,28,52,78,44,74,44,67,81,43,98,86,48,80,37,30,38,28,34,50,30,38,74,43,51,56,76,55,69,29,93,86,74,46,76,40,26,18,26,31,63,71,64,83,69,73,90,67,58,99,81,57,77,63,60,42,90,44,53,22,47,25,63,46,71,36,49,69,50,65,83,72,79,81,127